Protein AF-A0ABD5BQZ0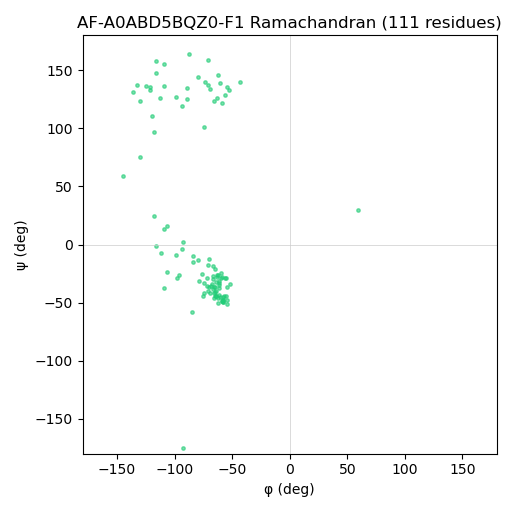-F1 (afdb_monomer)

Structure (mmCIF, N/CA/C/O backbone):
data_AF-A0ABD5BQZ0-F1
#
_entry.id   AF-A0ABD5BQZ0-F1
#
loop_
_atom_site.group_PDB
_atom_site.id
_atom_site.type_symbol
_atom_site.label_atom_id
_atom_site.label_alt_id
_atom_site.label_comp_id
_atom_site.label_asym_id
_atom_site.label_entity_id
_atom_site.label_seq_id
_atom_site.pdbx_PDB_ins_code
_atom_site.Cartn_x
_atom_site.Cartn_y
_atom_site.Cartn_z
_atom_site.occupancy
_atom_site.B_iso_or_equiv
_atom_site.auth_seq_id
_atom_site.auth_comp_id
_atom_site.auth_asym_id
_atom_site.auth_atom_id
_atom_site.pdbx_PDB_model_num
ATOM 1 N N . ALA A 1 1 ? 22.021 4.377 -10.518 1.00 76.50 1 ALA A N 1
ATOM 2 C CA . ALA A 1 1 ? 22.734 4.644 -9.251 1.00 76.50 1 ALA A CA 1
ATOM 3 C C . ALA A 1 1 ? 21.794 5.381 -8.301 1.00 76.50 1 ALA A C 1
ATOM 5 O O . ALA A 1 1 ? 20.960 6.138 -8.786 1.00 76.50 1 ALA A O 1
ATOM 6 N N . LEU A 1 2 ? 21.880 5.137 -6.990 1.00 89.69 2 LEU A N 1
ATOM 7 C CA . LEU A 1 2 ? 21.142 5.913 -5.983 1.00 89.69 2 LEU A CA 1
ATOM 8 C C . LEU A 1 2 ? 21.727 7.331 -5.912 1.00 89.69 2 LEU A C 1
ATOM 10 O O . LEU A 1 2 ? 22.947 7.480 -5.889 1.00 89.69 2 LEU A O 1
ATOM 14 N N . SER A 1 3 ? 20.875 8.358 -5.897 1.00 96.38 3 SER A N 1
ATOM 15 C CA . SER A 1 3 ? 21.326 9.733 -5.653 1.00 96.38 3 SER A CA 1
ATOM 16 C C . SER A 1 3 ? 21.746 9.912 -4.191 1.00 96.38 3 SER A C 1
ATOM 18 O O . SER A 1 3 ? 21.305 9.161 -3.317 1.00 96.38 3 SER A O 1
ATOM 20 N N . ALA A 1 4 ? 22.572 10.927 -3.921 1.00 96.75 4 ALA A N 1
ATOM 21 C CA . ALA A 1 4 ? 23.000 11.266 -2.564 1.00 96.75 4 ALA A CA 1
ATOM 22 C C . ALA A 1 4 ? 21.800 11.543 -1.641 1.00 96.75 4 ALA A C 1
ATOM 24 O O . ALA A 1 4 ? 21.728 10.979 -0.551 1.00 96.75 4 ALA A O 1
ATOM 25 N N . ASP A 1 5 ? 20.816 12.309 -2.118 1.00 97.00 5 ASP A N 1
ATOM 26 C CA . ASP A 1 5 ? 19.604 12.630 -1.354 1.00 97.00 5 ASP A CA 1
ATOM 27 C C . ASP A 1 5 ? 18.798 11.377 -1.006 1.00 97.00 5 ASP A C 1
ATOM 29 O O . ASP A 1 5 ? 18.368 11.192 0.134 1.00 97.00 5 ASP A O 1
ATOM 33 N N . ARG A 1 6 ? 18.639 10.460 -1.971 1.00 94.06 6 ARG A N 1
ATOM 34 C CA . ARG A 1 6 ? 17.916 9.206 -1.738 1.00 94.06 6 ARG A CA 1
ATOM 35 C C . ARG A 1 6 ? 18.663 8.307 -0.758 1.00 94.06 6 ARG A C 1
ATOM 37 O O . ARG A 1 6 ? 18.033 7.674 0.084 1.00 94.06 6 ARG A O 1
ATOM 44 N N . TRP A 1 7 ? 19.991 8.265 -0.837 1.00 95.19 7 TRP A N 1
ATOM 45 C CA . TRP A 1 7 ? 20.808 7.533 0.127 1.00 95.19 7 TRP A CA 1
ATOM 46 C C . TRP A 1 7 ? 20.688 8.109 1.540 1.00 95.19 7 TRP A C 1
ATOM 48 O O . TRP A 1 7 ? 20.495 7.353 2.493 1.00 95.19 7 TRP A O 1
ATOM 58 N N . HIS A 1 8 ? 20.739 9.435 1.675 1.00 96.75 8 HIS A N 1
ATOM 59 C CA . HIS A 1 8 ? 20.562 10.104 2.959 1.00 96.75 8 HIS A CA 1
ATOM 60 C C . HIS A 1 8 ? 19.186 9.798 3.563 1.00 96.75 8 HIS A C 1
ATOM 62 O O . HIS A 1 8 ? 19.092 9.449 4.738 1.00 96.75 8 HIS A O 1
ATOM 68 N N . PHE A 1 9 ? 18.124 9.870 2.757 1.00 95.12 9 PHE A N 1
ATOM 69 C CA . PHE A 1 9 ? 16.771 9.535 3.197 1.00 95.12 9 PHE A CA 1
ATOM 70 C C . PHE A 1 9 ? 16.672 8.097 3.725 1.00 95.12 9 PHE A C 1
ATOM 72 O O . PHE A 1 9 ? 16.173 7.891 4.830 1.00 95.12 9 PHE A O 1
ATOM 79 N N . ILE A 1 10 ? 17.189 7.114 2.977 1.00 93.56 10 ILE A N 1
ATOM 80 C CA . ILE A 1 10 ? 17.187 5.705 3.404 1.00 93.56 10 ILE A CA 1
ATOM 81 C C . ILE A 1 10 ? 17.918 5.565 4.741 1.00 93.56 10 ILE A C 1
ATOM 83 O O . ILE A 1 10 ? 17.378 5.001 5.686 1.00 93.56 10 ILE A O 1
ATOM 87 N N . ARG A 1 11 ? 19.124 6.131 4.852 1.00 95.12 11 ARG A N 1
ATOM 88 C CA . ARG A 1 11 ? 19.943 6.045 6.068 1.00 95.12 11 ARG A CA 1
ATOM 89 C C . ARG A 1 11 ? 19.280 6.669 7.292 1.00 95.12 11 ARG A C 1
ATOM 91 O O . ARG A 1 11 ? 19.442 6.128 8.380 1.00 95.12 11 ARG A O 1
ATOM 98 N N . ALA A 1 12 ? 18.560 7.773 7.118 1.00 95.50 12 ALA A N 1
ATOM 99 C CA . ALA A 1 12 ? 17.863 8.445 8.210 1.00 95.50 12 ALA A CA 1
ATOM 100 C C . ALA A 1 12 ? 16.627 7.671 8.703 1.00 95.50 12 ALA A C 1
ATOM 102 O O . ALA A 1 12 ? 16.283 7.780 9.874 1.00 95.50 12 ALA A O 1
ATOM 103 N N . ASN A 1 13 ? 15.979 6.884 7.835 1.00 93.12 13 ASN A N 1
ATOM 104 C CA . ASN A 1 13 ? 14.688 6.251 8.132 1.00 93.12 13 ASN A CA 1
ATOM 105 C C . ASN A 1 13 ? 14.747 4.723 8.273 1.00 93.12 13 ASN A C 1
ATOM 107 O O . ASN A 1 13 ? 13.759 4.1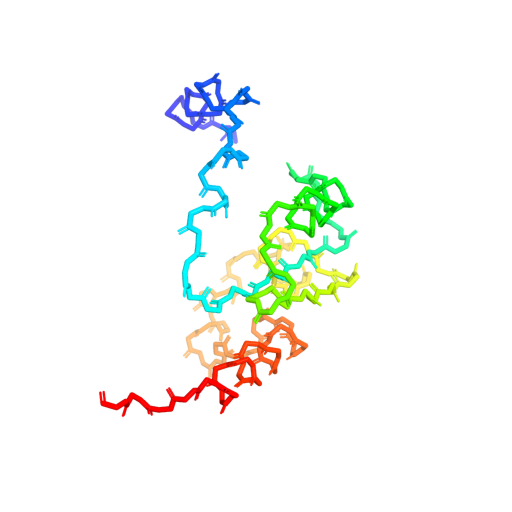24 8.674 1.00 93.12 13 ASN A O 1
ATOM 111 N N . MET A 1 14 ? 15.882 4.081 7.981 1.00 90.31 14 MET A N 1
ATOM 112 C CA . MET A 1 14 ? 16.007 2.613 7.977 1.00 90.31 14 MET A CA 1
ATOM 113 C C . MET A 1 14 ? 15.617 1.945 9.307 1.00 90.31 14 MET A C 1
ATOM 115 O O . MET A 1 14 ? 15.187 0.800 9.298 1.00 90.31 14 MET A O 1
ATOM 119 N N . ALA A 1 15 ? 15.780 2.642 10.435 1.00 90.50 15 ALA A N 1
ATOM 120 C CA . ALA A 1 15 ? 15.409 2.161 11.769 1.00 90.50 15 ALA A CA 1
ATOM 121 C C . ALA A 1 15 ? 14.190 2.897 12.358 1.00 90.50 15 ALA A C 1
ATOM 123 O O . ALA A 1 15 ? 13.954 2.832 13.562 1.00 90.50 15 ALA A O 1
ATOM 124 N N . SER A 1 16 ? 13.460 3.655 11.537 1.00 92.38 16 SER A N 1
ATOM 125 C CA . SER A 1 16 ? 12.232 4.317 11.969 1.00 92.38 16 SER A CA 1
ATOM 126 C C . SER A 1 16 ? 11.132 3.277 12.176 1.00 92.38 16 SER A C 1
ATOM 128 O O . SER A 1 16 ? 10.975 2.366 11.365 1.00 92.38 16 SER A O 1
ATOM 130 N N . ASP A 1 17 ? 10.375 3.431 13.257 1.00 93.12 17 ASP A N 1
ATOM 131 C CA . ASP A 1 17 ? 9.236 2.590 13.603 1.00 93.12 17 ASP A CA 1
ATOM 132 C C . ASP A 1 17 ? 8.048 3.502 13.925 1.00 93.12 17 ASP A C 1
ATOM 134 O O . ASP A 1 17 ? 8.157 4.383 14.776 1.00 93.12 17 ASP A O 1
ATOM 138 N N . ALA A 1 18 ? 6.939 3.298 13.213 1.00 91.44 18 ALA A N 1
ATOM 139 C CA . ALA A 1 18 ? 5.702 4.063 13.355 1.00 91.44 18 ALA A CA 1
ATOM 140 C C . ALA A 1 18 ? 4.584 3.261 14.055 1.00 91.44 18 ALA A C 1
ATOM 142 O O . ALA A 1 18 ? 3.400 3.595 13.956 1.00 91.44 18 ALA A O 1
ATOM 143 N N . THR A 1 19 ? 4.919 2.149 14.721 1.00 94.88 19 THR A N 1
ATOM 144 C CA . THR A 1 19 ? 3.934 1.252 15.347 1.00 94.88 19 THR A CA 1
ATOM 145 C C . THR A 1 19 ? 3.118 1.953 16.438 1.00 94.88 19 THR A C 1
ATOM 147 O O . THR A 1 19 ? 1.937 1.649 16.618 1.00 94.88 19 THR A O 1
ATOM 150 N N . ALA A 1 20 ? 3.698 2.906 17.175 1.00 94.81 20 ALA A N 1
ATOM 151 C CA . ALA A 1 20 ? 2.974 3.628 18.223 1.00 94.81 20 ALA A CA 1
ATOM 152 C C . ALA A 1 20 ? 1.832 4.481 17.636 1.00 94.81 20 ALA A C 1
ATOM 154 O O . ALA A 1 20 ? 0.740 4.569 18.201 1.00 94.81 20 ALA A O 1
ATOM 155 N N . GLU A 1 21 ? 2.067 5.052 16.464 1.00 94.00 21 GLU A N 1
ATOM 156 C CA . GLU A 1 21 ? 1.180 5.935 15.726 1.00 94.00 21 GLU A CA 1
ATOM 157 C C . GLU A 1 21 ? -0.000 5.162 15.132 1.00 94.00 21 GLU A C 1
ATOM 159 O O . GLU A 1 21 ? -1.124 5.662 15.176 1.00 94.00 21 GLU A O 1
ATOM 164 N N . LEU A 1 22 ? 0.203 3.911 14.691 1.00 95.50 22 LEU A N 1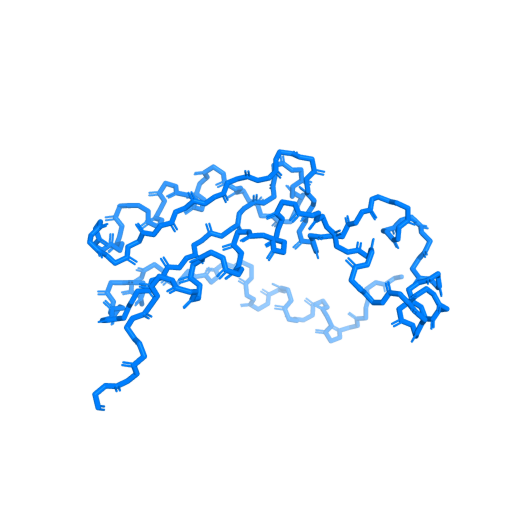
ATOM 165 C CA . LEU A 1 22 ? -0.867 3.061 14.140 1.00 95.50 22 LEU A CA 1
ATOM 166 C C . LEU A 1 22 ? -2.057 2.888 15.104 1.00 95.50 22 LEU A C 1
ATOM 168 O O . LEU A 1 22 ? -3.194 2.730 14.663 1.00 95.50 22 LEU A O 1
ATOM 172 N N . ARG A 1 23 ? -1.833 2.958 16.423 1.00 93.69 23 ARG A N 1
ATOM 173 C CA . ARG A 1 23 ? -2.900 2.842 17.440 1.00 93.69 23 ARG A CA 1
ATOM 174 C C . ARG A 1 23 ? -3.897 4.000 17.412 1.00 93.69 23 ARG A C 1
ATOM 176 O O . ARG A 1 23 ? -4.979 3.881 17.977 1.00 93.69 23 ARG A O 1
ATOM 183 N N . HIS A 1 24 ? -3.525 5.117 16.794 1.00 95.62 24 HIS A N 1
ATOM 184 C CA . HIS A 1 24 ? -4.300 6.353 16.812 1.00 95.62 24 HIS A CA 1
ATOM 185 C C . HIS A 1 24 ? -5.264 6.479 15.624 1.00 95.62 24 HIS A C 1
ATOM 187 O O . HIS A 1 24 ? -5.957 7.491 15.516 1.00 95.62 24 HIS A O 1
ATOM 193 N N . PHE A 1 25 ? -5.348 5.478 14.738 1.00 95.12 25 PHE A N 1
ATOM 194 C CA . PHE A 1 25 ? -6.353 5.479 13.675 1.00 95.12 25 PHE A CA 1
ATOM 195 C C . PHE A 1 25 ? -7.772 5.435 14.251 1.00 95.12 25 PHE A C 1
ATOM 197 O O . PHE A 1 25 ? -8.131 4.541 15.014 1.00 95.12 25 PHE A O 1
ATOM 204 N N . THR A 1 26 ? -8.595 6.395 13.832 1.00 95.12 26 THR A N 1
ATOM 205 C CA . THR A 1 26 ? -10.023 6.498 14.183 1.00 95.12 26 THR A CA 1
ATOM 206 C C . THR A 1 26 ? -10.945 6.357 12.972 1.00 95.12 26 THR A C 1
ATOM 208 O O . THR A 1 26 ? -12.165 6.371 13.116 1.00 95.12 26 THR A O 1
ATOM 211 N N . THR A 1 27 ? -10.374 6.196 11.778 1.00 94.44 27 THR A N 1
ATOM 212 C CA . THR A 1 27 ? -11.090 6.002 10.514 1.00 94.44 27 THR A CA 1
ATOM 213 C C . THR A 1 27 ? -10.774 4.630 9.923 1.00 94.44 27 THR A C 1
ATOM 215 O O . THR A 1 27 ? -9.724 4.070 10.242 1.00 94.44 27 THR A O 1
ATOM 218 N N . PRO A 1 28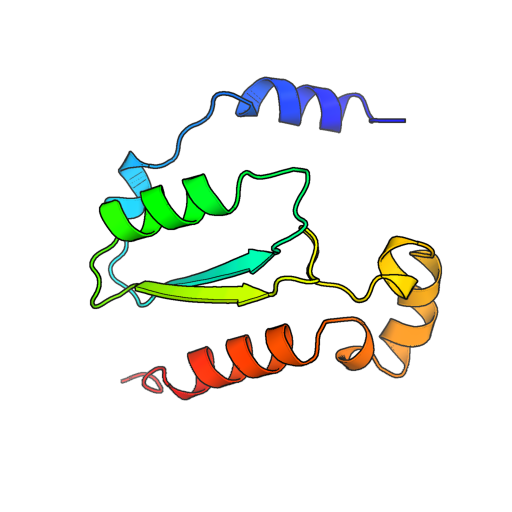 ? -11.635 4.087 9.046 1.00 96.81 28 PRO A N 1
ATOM 219 C CA . PRO A 1 28 ? -11.345 2.845 8.338 1.00 96.81 28 PRO A CA 1
ATOM 220 C C . PRO A 1 28 ? -10.012 2.906 7.578 1.00 96.81 28 PRO A C 1
ATOM 222 O O . PRO A 1 28 ? -9.708 3.893 6.907 1.00 96.81 28 PRO A O 1
ATOM 225 N N . VAL A 1 29 ? -9.230 1.836 7.692 1.00 96.94 29 VAL A N 1
ATOM 226 C CA . VAL A 1 29 ? -7.918 1.627 7.080 1.00 96.94 29 VAL A CA 1
ATOM 227 C C . VAL A 1 29 ? -7.983 0.381 6.205 1.00 96.94 29 VAL A C 1
ATOM 229 O O . VAL A 1 29 ? -8.460 -0.679 6.619 1.00 96.94 29 VAL A O 1
ATOM 232 N N . HIS A 1 30 ? -7.461 0.505 4.992 1.00 97.88 30 HIS A N 1
ATOM 233 C CA . HIS A 1 30 ? -7.325 -0.600 4.058 1.00 97.88 30 HIS A CA 1
ATOM 234 C C . HIS A 1 30 ? -5.855 -0.804 3.718 1.00 97.88 30 HIS A C 1
ATOM 236 O O . HIS A 1 30 ? -5.229 0.053 3.093 1.00 97.88 30 HIS A O 1
ATOM 242 N N . LEU A 1 31 ? -5.299 -1.918 4.186 1.00 97.75 31 LEU A N 1
ATOM 243 C CA . LEU A 1 31 ? -3.916 -2.300 3.950 1.00 97.75 31 LEU A CA 1
ATOM 244 C C . LEU A 1 31 ? -3.841 -3.213 2.724 1.00 97.75 31 LEU A C 1
ATOM 246 O O . LEU A 1 31 ? -4.403 -4.305 2.738 1.00 97.75 31 LEU A O 1
ATOM 250 N N . ILE A 1 32 ? -3.109 -2.791 1.694 1.00 97.75 32 ILE A N 1
ATOM 251 C CA . ILE A 1 32 ? -2.864 -3.596 0.492 1.00 97.75 32 ILE A CA 1
ATOM 252 C C . ILE A 1 32 ? -1.384 -3.968 0.444 1.00 97.75 32 ILE A C 1
ATOM 254 O O . ILE A 1 32 ? -0.526 -3.088 0.500 1.00 97.75 32 ILE A O 1
ATOM 258 N N . LEU A 1 33 ? -1.087 -5.261 0.328 1.00 97.62 33 LEU A N 1
ATOM 259 C CA . LEU A 1 33 ? 0.271 -5.805 0.381 1.00 97.62 33 LEU A CA 1
ATOM 260 C C . LEU A 1 33 ? 0.615 -6.560 -0.903 1.00 97.62 33 LEU A C 1
ATOM 262 O O . LEU A 1 33 ? -0.186 -7.351 -1.404 1.00 97.62 33 LEU A O 1
ATOM 266 N N . GLY A 1 34 ? 1.814 -6.319 -1.432 1.00 96.25 34 GLY A N 1
ATOM 267 C CA . GLY A 1 34 ? 2.347 -7.049 -2.579 1.00 96.25 34 GLY A CA 1
ATOM 268 C C . GLY A 1 34 ? 3.100 -8.287 -2.107 1.00 96.25 34 GLY A C 1
ATOM 269 O O . GLY A 1 34 ? 4.018 -8.175 -1.299 1.00 96.25 34 GLY A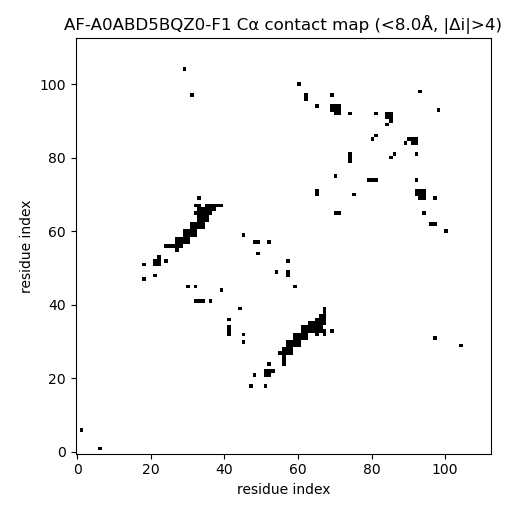 O 1
ATOM 270 N N . GLY A 1 35 ? 2.740 -9.470 -2.607 1.00 93.50 35 GLY A N 1
ATOM 271 C CA . GLY A 1 35 ? 3.383 -10.725 -2.196 1.00 93.50 35 GLY A CA 1
ATOM 272 C C . GLY A 1 35 ? 4.826 -10.889 -2.684 1.00 93.50 35 GLY A C 1
ATOM 273 O O . GLY A 1 35 ? 5.536 -11.773 -2.211 1.00 93.50 35 GLY A O 1
ATOM 274 N N . ARG A 1 36 ? 5.279 -10.045 -3.620 1.00 93.75 36 ARG A N 1
ATOM 275 C CA . ARG A 1 36 ? 6.651 -10.026 -4.158 1.00 93.75 36 ARG A CA 1
ATOM 276 C C . ARG A 1 36 ? 7.369 -8.712 -3.869 1.00 93.75 36 ARG A C 1
ATOM 278 O O . ARG A 1 36 ? 8.265 -8.318 -4.618 1.00 93.75 36 ARG A O 1
ATOM 285 N N . ASP A 1 37 ? 6.956 -8.005 -2.823 1.00 94.38 37 ASP A N 1
ATOM 286 C CA . ASP A 1 37 ? 7.660 -6.813 -2.372 1.00 94.38 37 ASP A CA 1
ATOM 287 C C . ASP A 1 37 ? 9.054 -7.187 -1.838 1.00 94.38 37 ASP A C 1
ATOM 289 O O . ASP A 1 37 ? 9.201 -8.035 -0.965 1.00 94.38 37 ASP A O 1
ATOM 293 N N . VAL A 1 38 ? 10.093 -6.574 -2.407 1.00 92.12 38 VAL A N 1
ATOM 294 C CA . VAL A 1 38 ? 11.495 -6.780 -2.001 1.00 92.12 38 VAL A CA 1
ATOM 295 C C . VAL A 1 38 ? 12.004 -5.683 -1.066 1.00 92.12 38 VAL A C 1
ATOM 297 O O . VAL A 1 38 ? 13.114 -5.784 -0.549 1.00 92.12 38 VAL A O 1
ATOM 300 N N . ASN A 1 39 ? 11.229 -4.612 -0.891 1.00 90.06 39 ASN A N 1
ATOM 301 C CA . ASN A 1 39 ? 11.585 -3.462 -0.065 1.00 90.06 39 ASN A CA 1
ATOM 302 C C . ASN A 1 39 ? 10.996 -3.570 1.344 1.00 90.06 39 ASN A C 1
ATOM 304 O O . ASN A 1 39 ? 11.539 -2.969 2.269 1.00 90.06 39 ASN A O 1
ATOM 308 N N . VAL A 1 40 ? 9.881 -4.290 1.493 1.00 90.38 40 VAL A N 1
ATOM 309 C CA . VAL A 1 40 ? 9.122 -4.404 2.741 1.00 90.38 40 VAL A CA 1
ATOM 310 C C . VAL A 1 40 ? 8.791 -5.867 3.013 1.00 90.38 40 VAL A C 1
ATOM 312 O O . VAL A 1 40 ? 8.364 -6.587 2.115 1.00 90.38 40 VAL A O 1
ATOM 315 N N . ASP A 1 41 ? 8.944 -6.292 4.267 1.00 94.25 41 ASP A N 1
ATOM 316 C CA . ASP A 1 41 ? 8.419 -7.574 4.729 1.00 94.25 41 ASP A CA 1
ATOM 317 C C . ASP A 1 41 ? 6.894 -7.468 4.884 1.00 94.25 41 ASP A C 1
ATOM 319 O O . ASP A 1 41 ? 6.369 -6.875 5.836 1.00 94.25 41 ASP A O 1
ATOM 323 N N . ALA A 1 42 ? 6.178 -7.993 3.892 1.00 95.69 42 ALA A N 1
ATOM 324 C CA . ALA A 1 42 ? 4.724 -7.946 3.843 1.00 95.69 42 ALA A CA 1
ATOM 325 C C . ALA A 1 42 ? 4.066 -8.784 4.952 1.00 95.69 42 ALA A C 1
ATOM 327 O O . ALA A 1 42 ? 2.968 -8.444 5.395 1.00 95.69 42 ALA A O 1
ATOM 328 N N . ASP A 1 43 ? 4.701 -9.863 5.409 1.00 96.38 43 ASP A N 1
ATOM 329 C CA . ASP A 1 43 ? 4.145 -10.733 6.451 1.00 96.38 43 ASP A CA 1
ATOM 330 C C . ASP A 1 43 ? 4.256 -10.059 7.816 1.00 96.38 43 ASP A C 1
ATOM 332 O O . ASP A 1 43 ? 3.281 -9.996 8.572 1.00 96.38 43 ASP A O 1
ATOM 336 N N . GLU A 1 44 ? 5.415 -9.465 8.097 1.00 96.25 44 GLU A N 1
ATOM 337 C CA . GLU A 1 44 ? 5.622 -8.678 9.307 1.00 96.25 44 GLU A CA 1
ATOM 338 C C . GLU A 1 44 ? 4.718 -7.440 9.336 1.00 96.25 44 GLU A C 1
ATOM 340 O O . GLU A 1 44 ? 4.065 -7.169 10.347 1.00 96.25 44 GLU A O 1
ATOM 345 N N . THR A 1 45 ? 4.604 -6.726 8.212 1.00 96.25 45 THR A N 1
ATOM 346 C CA . THR A 1 45 ? 3.720 -5.555 8.096 1.00 96.25 45 THR A CA 1
ATOM 347 C C . THR A 1 45 ? 2.271 -5.930 8.392 1.00 96.25 45 THR A C 1
ATOM 349 O O . THR A 1 45 ? 1.619 -5.282 9.213 1.00 96.25 45 THR A O 1
ATOM 352 N N . GLU A 1 46 ? 1.762 -7.000 7.775 1.00 97.56 46 GLU A N 1
ATOM 353 C CA . GLU A 1 46 ? 0.407 -7.481 8.041 1.00 97.56 46 GLU A CA 1
ATOM 354 C C . GLU A 1 46 ? 0.205 -7.808 9.521 1.00 97.56 46 GLU A C 1
ATOM 356 O O . GLU A 1 46 ? -0.779 -7.377 10.133 1.00 97.56 46 GLU A O 1
ATOM 361 N N . ARG A 1 47 ? 1.151 -8.549 10.107 1.00 98.00 47 ARG A N 1
ATOM 362 C CA . ARG A 1 47 ? 1.104 -8.965 11.507 1.00 98.00 47 ARG A CA 1
ATOM 363 C C . ARG A 1 47 ? 1.042 -7.758 12.441 1.00 98.00 47 ARG A C 1
ATOM 365 O O . ARG A 1 47 ? 0.180 -7.725 13.321 1.00 98.00 47 ARG A O 1
ATOM 372 N N . VAL A 1 48 ? 1.912 -6.767 12.249 1.00 97.69 48 VAL A N 1
ATOM 373 C CA . VAL A 1 48 ? 1.966 -5.556 13.084 1.00 97.69 48 VAL A CA 1
ATOM 374 C C . VAL A 1 48 ? 0.689 -4.730 12.940 1.00 97.69 48 VAL A C 1
ATOM 376 O O . VAL A 1 48 ? 0.110 -4.327 13.952 1.00 97.69 48 VAL A O 1
ATOM 379 N N . TYR A 1 49 ? 0.186 -4.535 11.717 1.00 97.88 49 TYR A N 1
ATOM 380 C CA . TYR A 1 49 ? -1.047 -3.775 11.487 1.00 97.88 49 TYR A CA 1
ATOM 381 C C . TYR A 1 49 ? -2.251 -4.447 12.151 1.00 97.88 49 TYR A C 1
ATOM 383 O O . TYR A 1 49 ? -2.999 -3.782 12.867 1.00 97.88 49 TYR A O 1
ATOM 391 N N . ARG A 1 50 ? -2.405 -5.769 11.997 1.00 97.81 50 ARG A N 1
ATOM 392 C CA . ARG A 1 50 ? -3.492 -6.534 12.632 1.00 97.81 50 ARG A CA 1
ATOM 393 C C . ARG A 1 50 ? -3.423 -6.536 14.157 1.00 97.81 50 ARG A C 1
ATOM 395 O O . ARG A 1 50 ? -4.462 -6.594 14.804 1.00 97.81 50 ARG A O 1
ATOM 402 N N . GLN A 1 51 ? -2.223 -6.495 14.735 1.00 97.38 51 GLN A N 1
ATOM 403 C CA . GLN A 1 51 ? -2.041 -6.435 16.189 1.00 97.38 51 GLN A CA 1
ATOM 404 C C . GLN A 1 51 ? -2.314 -5.046 16.772 1.00 97.38 51 GLN A C 1
ATOM 406 O O . GLN A 1 51 ? -2.620 -4.931 17.960 1.00 97.38 51 GLN A O 1
ATOM 411 N N . THR A 1 52 ? -2.169 -3.997 15.962 1.00 97.44 52 THR A N 1
ATOM 412 C CA . THR A 1 52 ? -2.098 -2.621 16.463 1.00 97.44 52 THR A CA 1
ATOM 413 C C . THR A 1 52 ? -3.341 -1.800 16.136 1.00 97.44 52 THR A C 1
ATOM 415 O O . THR A 1 52 ? -3.783 -1.015 16.974 1.00 97.44 52 THR A O 1
ATOM 418 N N . ILE A 1 53 ? -3.925 -1.991 14.951 1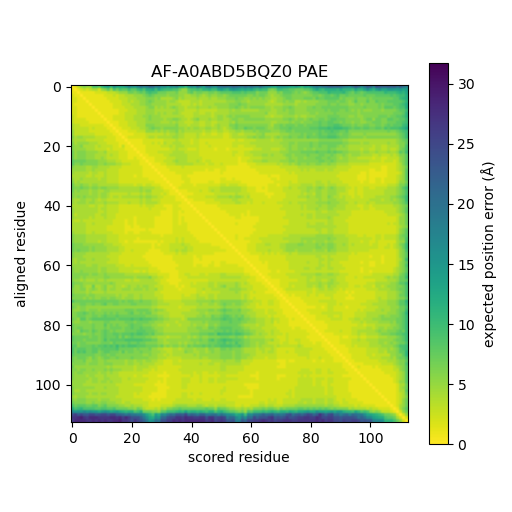.00 97.56 53 ILE A N 1
ATOM 419 C CA . ILE A 1 53 ? -5.139 -1.293 14.515 1.00 97.56 53 ILE A CA 1
ATOM 420 C C . ILE A 1 53 ? -6.369 -2.109 14.945 1.00 97.56 53 ILE A C 1
ATOM 422 O O . ILE A 1 53 ? -6.392 -3.324 14.729 1.00 97.56 53 ILE A O 1
ATOM 426 N N . PRO A 1 54 ? -7.419 -1.483 15.514 1.00 95.75 54 PRO A N 1
ATOM 427 C CA . PRO A 1 54 ? -8.661 -2.181 15.834 1.00 95.75 54 PRO A CA 1
ATOM 428 C C . PRO A 1 54 ? -9.236 -2.930 14.625 1.00 95.75 54 PRO A C 1
ATOM 430 O O . PRO A 1 54 ? -9.381 -2.362 13.543 1.00 95.75 54 PRO A O 1
ATOM 433 N N . ALA A 1 55 ? -9.639 -4.189 14.816 1.00 95.88 55 ALA A N 1
ATOM 434 C CA . ALA A 1 55 ? -10.166 -5.032 13.737 1.00 95.88 55 ALA A CA 1
ATOM 435 C C . ALA A 1 55 ? -11.430 -4.459 13.064 1.00 95.88 55 ALA A C 1
ATOM 437 O O . ALA A 1 55 ? -11.697 -4.756 11.907 1.00 95.88 55 ALA A O 1
ATOM 438 N N . SER A 1 56 ? -12.190 -3.610 13.762 1.00 95.31 56 SER A N 1
ATOM 439 C CA . SER A 1 56 ? -13.343 -2.896 13.197 1.00 95.31 56 SER A CA 1
ATOM 440 C C . SER A 1 56 ? -12.962 -1.799 12.200 1.00 95.31 56 SER A C 1
ATOM 442 O O . SER A 1 56 ? -13.824 -1.319 11.471 1.00 95.31 56 SER A O 1
ATOM 444 N N . LEU A 1 57 ? -11.701 -1.362 12.205 1.00 96.44 57 LEU A N 1
ATOM 445 C CA . LEU A 1 57 ? -11.177 -0.329 11.317 1.00 96.44 57 LEU A CA 1
ATOM 446 C C . LEU A 1 57 ? -10.281 -0.911 10.227 1.00 96.44 57 LEU A C 1
ATOM 448 O O . LEU A 1 57 ? -10.137 -0.273 9.195 1.00 96.44 57 LEU A O 1
ATOM 452 N N . LEU A 1 58 ? -9.685 -2.090 10.424 1.00 97.88 58 LEU A N 1
ATOM 453 C CA . LEU A 1 58 ? -8.708 -2.643 9.492 1.00 97.88 58 LEU A CA 1
ATOM 454 C C . LEU A 1 58 ? -9.316 -3.672 8.535 1.00 97.88 58 LEU A C 1
ATOM 456 O O . LEU A 1 58 ? -9.847 -4.702 8.945 1.00 97.88 58 LEU A O 1
ATOM 460 N N . THR A 1 59 ? -9.100 -3.449 7.245 1.00 97.94 59 THR A N 1
ATOM 461 C CA . THR A 1 59 ? -9.231 -4.465 6.194 1.00 97.94 59 THR A CA 1
ATOM 462 C C . THR A 1 59 ? -7.872 -4.694 5.542 1.00 97.94 59 THR A C 1
ATOM 464 O O . THR A 1 59 ? -7.052 -3.777 5.487 1.00 97.94 59 THR A O 1
ATOM 467 N N . VAL A 1 60 ? -7.608 -5.919 5.087 1.00 97.94 60 VAL A N 1
ATOM 468 C CA . VAL A 1 60 ? -6.310 -6.294 4.512 1.00 97.94 60 VAL A CA 1
ATOM 469 C C . VAL A 1 60 ? -6.523 -7.112 3.248 1.00 97.94 60 VAL A C 1
ATOM 471 O O . VAL A 1 60 ? -7.254 -8.103 3.292 1.00 97.94 60 VAL A O 1
ATOM 474 N N . THR A 1 61 ? -5.827 -6.738 2.179 1.00 97.81 61 THR A N 1
ATOM 475 C CA . THR A 1 61 ? -5.769 -7.480 0.919 1.00 97.81 61 THR A CA 1
ATOM 476 C C . THR A 1 61 ? -4.317 -7.767 0.558 1.00 97.81 61 THR A C 1
ATOM 478 O O . THR A 1 61 ? -3.453 -6.893 0.640 1.00 97.81 61 THR A O 1
ATOM 481 N N . ARG A 1 62 ? -4.045 -8.999 0.122 1.00 96.75 62 ARG A N 1
ATOM 482 C CA . ARG A 1 62 ? -2.760 -9.383 -0.466 1.00 96.75 62 ARG A CA 1
ATOM 483 C C . ARG A 1 62 ? -2.927 -9.637 -1.955 1.00 96.75 62 ARG A C 1
ATOM 485 O O . ARG A 1 62 ? -3.886 -10.281 -2.372 1.00 96.75 62 ARG A O 1
ATOM 492 N N . ILE A 1 63 ? -1.985 -9.134 -2.743 1.00 96.06 63 ILE A N 1
ATOM 493 C CA . ILE A 1 63 ? -1.895 -9.385 -4.180 1.00 96.06 63 ILE A CA 1
ATOM 494 C C . ILE A 1 63 ? -0.572 -10.105 -4.417 1.00 96.06 63 ILE A C 1
ATOM 496 O O . ILE A 1 63 ? 0.486 -9.476 -4.488 1.00 96.06 63 ILE A O 1
ATOM 500 N N . ASP A 1 64 ? -0.629 -11.431 -4.497 1.00 94.12 64 ASP A N 1
ATOM 501 C CA . ASP A 1 64 ? 0.552 -12.299 -4.435 1.00 94.12 64 ASP A CA 1
ATOM 502 C C . ASP A 1 64 ? 1.556 -12.044 -5.566 1.00 94.12 64 ASP A C 1
ATOM 504 O O . ASP A 1 64 ? 2.763 -12.198 -5.388 1.00 94.12 64 ASP A O 1
ATOM 508 N N . GLU A 1 65 ? 1.089 -11.630 -6.743 1.00 92.88 65 GLU A N 1
ATOM 509 C CA . GLU A 1 65 ? 1.955 -11.329 -7.882 1.00 92.88 65 GLU A CA 1
ATOM 510 C C . GLU A 1 65 ? 2.532 -9.909 -7.863 1.00 92.88 65 GLU A C 1
ATOM 512 O O . GLU A 1 65 ? 3.462 -9.626 -8.628 1.00 92.88 65 GLU A O 1
ATOM 517 N N . ALA A 1 66 ? 1.988 -9.014 -7.036 1.00 93.75 66 ALA A N 1
ATOM 518 C CA . ALA A 1 66 ? 2.367 -7.610 -7.028 1.00 93.75 66 ALA A CA 1
ATOM 519 C C . ALA A 1 66 ? 3.674 -7.355 -6.271 1.00 93.75 66 ALA A C 1
ATOM 521 O O . ALA A 1 66 ? 3.973 -7.983 -5.254 1.00 93.75 66 ALA A O 1
ATOM 522 N N . ASP A 1 67 ? 4.441 -6.400 -6.789 1.00 92.62 67 ASP A N 1
ATOM 523 C CA . ASP A 1 67 ? 5.589 -5.804 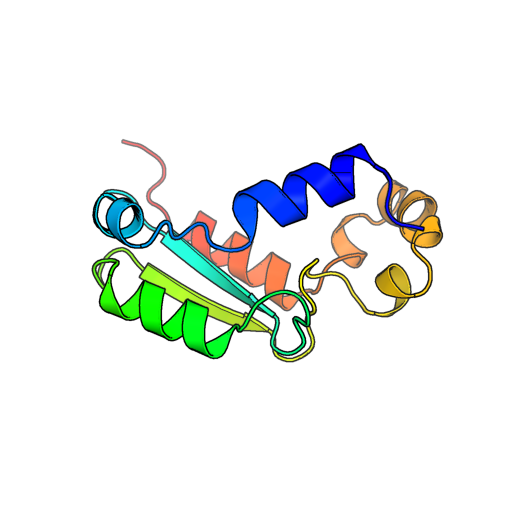-6.117 1.00 92.62 67 ASP A CA 1
ATOM 524 C C . ASP A 1 67 ? 5.165 -4.544 -5.340 1.00 92.62 67 ASP A C 1
ATOM 526 O O . ASP A 1 67 ? 3.986 -4.182 -5.298 1.00 92.62 67 ASP A O 1
ATOM 530 N N . HIS A 1 68 ? 6.144 -3.843 -4.763 1.00 92.38 68 HIS A N 1
ATOM 531 C CA . HIS A 1 68 ? 5.929 -2.628 -3.971 1.00 92.38 68 HIS A CA 1
ATOM 532 C C . HIS A 1 68 ? 5.093 -1.548 -4.677 1.00 92.38 68 HIS A C 1
ATOM 534 O O . HIS A 1 68 ? 4.362 -0.797 -4.039 1.00 92.38 68 HIS A O 1
ATOM 540 N N . VAL A 1 69 ? 5.220 -1.426 -6.002 1.00 91.38 69 VAL A N 1
ATOM 541 C CA . VAL A 1 69 ? 4.596 -0.339 -6.771 1.00 91.38 69 VAL A CA 1
ATOM 542 C C . VAL A 1 69 ? 3.230 -0.723 -7.345 1.00 91.38 69 VAL A C 1
ATOM 544 O O . VAL A 1 69 ? 2.554 0.134 -7.915 1.00 91.38 69 VAL A O 1
ATOM 547 N N . MET A 1 70 ? 2.793 -1.978 -7.175 1.00 94.50 70 MET A N 1
ATOM 548 C CA . MET A 1 70 ? 1.460 -2.467 -7.559 1.00 94.50 70 MET A CA 1
ATOM 549 C C . MET A 1 70 ? 1.144 -2.320 -9.062 1.00 94.50 70 MET A C 1
ATOM 551 O O . MET A 1 70 ? -0.018 -2.178 -9.465 1.00 94.50 70 MET A O 1
ATOM 555 N N . ILE A 1 71 ? 2.170 -2.376 -9.921 1.00 94.50 71 ILE A N 1
ATOM 556 C CA . ILE A 1 71 ? 2.024 -2.314 -11.387 1.00 94.50 71 ILE A CA 1
ATOM 557 C C . ILE A 1 71 ? 2.315 -3.662 -12.042 1.00 94.50 71 ILE A C 1
ATOM 559 O O . ILE A 1 71 ? 3.067 -4.483 -11.522 1.00 94.50 71 ILE A O 1
ATOM 563 N N . LYS A 1 72 ? 1.747 -3.890 -13.232 1.00 93.75 72 LYS A N 1
ATOM 564 C CA . LYS A 1 72 ? 1.995 -5.132 -13.975 1.00 93.75 72 LYS A CA 1
ATOM 565 C C . LYS A 1 72 ? 3.489 -5.250 -14.343 1.00 93.75 72 LYS A C 1
ATOM 567 O O . LYS A 1 72 ? 4.102 -4.241 -14.710 1.00 93.75 72 LYS A O 1
ATOM 572 N N . PRO A 1 73 ? 4.075 -6.465 -14.371 1.00 90.62 73 PRO A N 1
ATOM 573 C CA . PRO A 1 73 ? 5.525 -6.657 -14.519 1.00 90.62 73 PRO A CA 1
ATOM 574 C C . PRO A 1 73 ? 6.129 -6.056 -15.794 1.00 90.62 73 PRO A C 1
ATOM 576 O O . PRO A 1 73 ? 7.301 -5.683 -15.812 1.00 90.62 73 PRO A O 1
ATOM 579 N N . LEU A 1 74 ? 5.334 -5.943 -16.864 1.00 92.88 74 LEU A N 1
ATOM 580 C CA . LEU A 1 74 ? 5.734 -5.281 -18.108 1.00 92.88 74 LEU A CA 1
ATOM 581 C C . LEU A 1 74 ? 6.212 -3.842 -17.856 1.00 92.88 74 LEU A C 1
ATOM 583 O O . LEU A 1 74 ? 7.243 -3.434 -18.386 1.00 92.88 74 LEU A O 1
ATOM 587 N N . PHE A 1 75 ? 5.481 -3.096 -17.026 1.00 93.44 75 PHE A N 1
ATOM 588 C CA . PHE A 1 75 ? 5.758 -1.692 -16.734 1.00 93.44 75 PHE A CA 1
ATOM 589 C C . PHE A 1 75 ? 6.900 -1.524 -15.734 1.00 93.44 75 PHE A C 1
ATOM 591 O O . PHE A 1 75 ? 7.673 -0.580 -15.859 1.00 93.44 75 PHE A O 1
ATOM 598 N N . ALA A 1 76 ? 7.071 -2.469 -14.806 1.00 88.56 76 ALA A N 1
ATOM 599 C CA . ALA A 1 76 ? 8.236 -2.500 -13.925 1.00 88.56 76 ALA A CA 1
ATOM 600 C C . ALA A 1 76 ? 9.539 -2.749 -14.711 1.00 88.56 76 ALA A C 1
ATOM 602 O O . ALA A 1 76 ? 10.552 -2.095 -14.472 1.00 88.56 76 ALA A O 1
ATOM 603 N N . ARG A 1 77 ? 9.510 -3.655 -15.701 1.00 90.81 77 ARG A N 1
ATOM 604 C CA . ARG A 1 77 ? 10.665 -3.957 -16.570 1.00 90.81 77 ARG A CA 1
ATOM 605 C C . ARG A 1 77 ? 10.945 -2.863 -17.598 1.00 90.81 77 ARG A C 1
ATOM 607 O O . ARG A 1 77 ? 12.101 -2.634 -17.948 1.00 90.81 77 ARG A O 1
ATOM 614 N N . HIS A 1 78 ? 9.903 -2.186 -18.078 1.00 93.88 78 HIS A N 1
ATOM 615 C CA . HIS A 1 78 ? 10.009 -1.131 -19.084 1.00 93.88 78 HIS A CA 1
ATOM 616 C C . HIS A 1 78 ? 9.244 0.133 -18.652 1.00 93.88 78 HIS A C 1
ATOM 618 O O . HIS A 1 78 ? 8.183 0.431 -19.206 1.00 93.88 78 HIS A O 1
ATOM 624 N N . PRO A 1 79 ? 9.788 0.926 -17.708 1.00 91.81 79 PRO A N 1
ATOM 625 C CA . PRO A 1 79 ? 9.077 2.068 -17.123 1.00 91.81 79 PRO A CA 1
ATOM 626 C C . PRO A 1 79 ? 8.655 3.135 -18.135 1.00 91.81 79 PRO A C 1
ATOM 628 O O . PRO A 1 79 ? 7.632 3.788 -17.962 1.00 91.81 79 PRO A O 1
ATOM 631 N N . TRP A 1 80 ? 9.400 3.293 -19.232 1.00 94.06 80 TRP A N 1
ATOM 632 C CA . TRP A 1 80 ? 9.059 4.255 -20.280 1.00 94.06 80 TRP A CA 1
ATOM 633 C C . TRP A 1 80 ? 7.706 3.958 -20.950 1.00 94.06 80 TRP A C 1
ATOM 635 O O . TRP A 1 80 ? 7.047 4.895 -21.403 1.00 94.06 80 TRP A O 1
ATOM 645 N N . LEU A 1 81 ? 7.256 2.691 -20.961 1.00 95.12 81 LEU A N 1
ATOM 646 C CA . LEU A 1 81 ? 5.939 2.307 -21.482 1.00 95.12 81 LEU A CA 1
ATOM 647 C C . LEU A 1 81 ? 4.800 2.937 -20.680 1.00 95.12 81 LEU A C 1
ATOM 649 O O . LEU A 1 81 ? 3.730 3.154 -21.241 1.00 95.12 81 LEU A O 1
ATOM 653 N N . ILE A 1 82 ? 5.021 3.270 -19.404 1.00 94.81 82 ILE A N 1
ATOM 654 C CA . ILE A 1 82 ? 4.027 3.966 -18.578 1.00 94.81 82 ILE A CA 1
ATOM 655 C C . ILE A 1 82 ? 3.703 5.336 -19.178 1.00 94.81 82 ILE A C 1
ATOM 657 O O . ILE A 1 82 ? 2.549 5.736 -19.156 1.00 94.81 82 ILE A O 1
ATOM 661 N N . ASN A 1 83 ? 4.665 6.035 -19.787 1.00 93.69 83 ASN A N 1
ATOM 662 C CA . ASN A 1 83 ? 4.400 7.348 -20.386 1.00 93.69 83 ASN A CA 1
ATOM 663 C C . ASN A 1 83 ? 3.481 7.254 -21.612 1.00 93.69 83 ASN A C 1
ATOM 665 O O . ASN A 1 83 ? 2.671 8.143 -21.852 1.00 93.69 83 ASN A O 1
ATOM 669 N N . VAL A 1 84 ? 3.594 6.168 -22.382 1.00 94.25 84 VAL A N 1
ATOM 670 C CA . VAL A 1 84 ? 2.781 5.951 -23.585 1.00 94.25 84 VAL A CA 1
ATOM 671 C C . VAL A 1 84 ? 1.437 5.332 -23.210 1.00 94.25 84 VAL A C 1
ATOM 673 O O . VAL A 1 84 ? 0.384 5.907 -23.467 1.00 94.25 84 VAL A O 1
ATOM 676 N N . VAL A 1 85 ? 1.459 4.168 -22.558 1.00 94.88 85 VAL A N 1
ATOM 677 C CA . VAL A 1 85 ? 0.247 3.427 -22.179 1.00 94.88 85 VAL A CA 1
ATOM 678 C C . VAL A 1 85 ? -0.535 4.177 -21.109 1.00 94.88 85 VAL A C 1
ATOM 680 O O . VAL A 1 85 ? -1.757 4.184 -21.151 1.00 94.88 85 VAL A O 1
ATOM 683 N N . GLY A 1 86 ? 0.138 4.862 -20.187 1.00 93.06 86 GLY A N 1
ATOM 684 C CA . GLY A 1 86 ? -0.510 5.669 -19.158 1.00 93.06 86 GLY A CA 1
ATOM 685 C C . GLY A 1 86 ? -1.314 6.843 -19.716 1.00 93.06 86 GLY A C 1
ATOM 686 O O . GLY A 1 86 ? -2.307 7.224 -19.106 1.00 93.06 86 GLY A O 1
ATOM 687 N N . LEU A 1 87 ? -0.945 7.376 -20.887 1.00 94.06 87 LEU A N 1
ATOM 688 C CA . LEU A 1 87 ? -1.689 8.460 -21.530 1.00 94.06 87 LEU A CA 1
ATOM 689 C C . LEU A 1 87 ? -3.004 7.967 -22.152 1.00 94.06 87 LEU A C 1
ATOM 691 O O . LEU A 1 87 ? -4.030 8.629 -22.026 1.00 94.06 87 LEU A O 1
ATOM 695 N N . PHE A 1 88 ? -2.983 6.802 -22.807 1.00 96.25 88 PHE A N 1
ATOM 696 C CA . PHE A 1 88 ? -4.138 6.289 -23.560 1.00 96.25 88 PHE A CA 1
ATOM 697 C C . PHE A 1 88 ? -4.983 5.264 -22.788 1.00 96.25 88 PHE A C 1
ATOM 699 O O . PHE A 1 88 ? -6.182 5.143 -23.021 1.00 96.25 88 PHE A O 1
ATOM 706 N N . ALA A 1 89 ? -4.371 4.521 -21.870 1.00 94.69 89 ALA A N 1
ATOM 707 C CA . ALA A 1 89 ? -4.983 3.447 -21.095 1.00 94.69 89 ALA A CA 1
ATOM 708 C C . ALA A 1 89 ? -4.411 3.394 -19.658 1.00 94.69 89 ALA A C 1
ATOM 710 O O . ALA A 1 89 ? -3.897 2.362 -19.224 1.00 94.69 89 ALA A O 1
ATOM 711 N N . PRO A 1 90 ? -4.526 4.470 -18.855 1.00 92.00 90 PRO A N 1
ATOM 712 C CA . PRO A 1 90 ? -3.915 4.552 -17.516 1.00 92.00 90 PRO A CA 1
ATOM 713 C C . PRO A 1 90 ? -4.302 3.387 -16.601 1.00 92.00 90 PRO A C 1
ATOM 715 O O . PRO A 1 90 ? -3.497 2.842 -15.848 1.00 92.00 90 PRO A O 1
ATOM 718 N N . ARG A 1 91 ? -5.554 2.951 -16.726 1.00 92.69 91 ARG A N 1
ATOM 719 C CA . ARG A 1 91 ? -6.156 1.869 -15.953 1.00 92.69 91 ARG A CA 1
ATOM 720 C C . ARG A 1 91 ? -5.514 0.498 -16.201 1.00 92.69 91 ARG A C 1
ATOM 722 O O . ARG A 1 91 ? -5.653 -0.364 -15.336 1.00 92.69 91 ARG A O 1
ATOM 729 N N . SER A 1 92 ? -4.822 0.280 -17.322 1.00 93.12 92 SER A N 1
ATOM 730 C CA . SER A 1 92 ? -4.185 -1.008 -17.622 1.00 93.12 92 SER A CA 1
ATOM 731 C C . SER A 1 92 ? -2.806 -1.180 -16.985 1.00 93.12 92 SER A C 1
ATOM 733 O O . SER A 1 92 ? -2.268 -2.283 -17.045 1.00 93.12 92 SER A O 1
ATOM 735 N N . VAL A 1 93 ? -2.224 -0.118 -16.412 1.00 95.31 93 VAL A N 1
ATOM 736 C CA . VAL A 1 93 ? -0.868 -0.146 -15.835 1.00 95.31 93 VAL A CA 1
ATOM 737 C C . VAL A 1 93 ? -0.813 -0.969 -14.544 1.00 95.31 93 VAL A C 1
ATOM 739 O O . VAL A 1 93 ? 0.128 -1.729 -14.320 1.00 95.31 93 VAL A O 1
ATOM 742 N N . GLN A 1 94 ? -1.845 -0.843 -13.714 1.00 94.69 94 GLN A N 1
ATOM 743 C CA . GLN A 1 94 ? -1.962 -1.516 -12.421 1.00 94.69 94 GLN A CA 1
ATOM 744 C C . GLN A 1 94 ? -2.601 -2.901 -12.549 1.00 94.69 94 GLN A C 1
ATOM 746 O O . GLN A 1 94 ? -3.248 -3.212 -13.553 1.00 94.69 94 GLN A O 1
ATOM 751 N N . TYR A 1 95 ? -2.451 -3.725 -11.512 1.00 94.75 95 TYR A N 1
ATOM 752 C CA . TYR A 1 95 ? -3.228 -4.956 -11.379 1.00 94.75 95 TYR A CA 1
ATOM 753 C C . TYR A 1 95 ? -4.727 -4.648 -11.304 1.00 94.75 95 TYR A C 1
ATOM 755 O O . TYR A 1 95 ? -5.156 -3.706 -10.634 1.00 94.75 95 TYR A O 1
ATOM 763 N N . ASP A 1 96 ? -5.536 -5.464 -11.978 1.00 94.25 96 ASP A N 1
ATOM 764 C CA . ASP A 1 96 ? -6.990 -5.304 -11.934 1.00 94.25 96 ASP A CA 1
ATOM 765 C C . ASP A 1 96 ? -7.526 -5.585 -10.523 1.00 94.25 96 ASP A C 1
ATOM 767 O O . ASP A 1 96 ? -8.374 -4.830 -10.051 1.00 94.25 96 ASP A O 1
ATOM 771 N N . ALA A 1 97 ? -6.935 -6.562 -9.817 1.00 94.31 97 ALA A N 1
ATOM 772 C CA . ALA A 1 97 ? -7.201 -6.841 -8.406 1.00 94.31 97 ALA A CA 1
ATOM 773 C C . ALA A 1 97 ? -7.003 -5.594 -7.530 1.00 94.31 97 ALA A C 1
ATOM 775 O O . ALA A 1 97 ? -7.933 -5.188 -6.848 1.00 94.31 97 ALA A O 1
ATOM 776 N N . TYR A 1 98 ? -5.855 -4.913 -7.644 1.00 95.69 98 TYR A N 1
ATOM 777 C CA . TYR A 1 98 ? -5.573 -3.673 -6.906 1.00 95.69 98 TYR A CA 1
ATOM 778 C C . TYR A 1 98 ? -6.656 -2.612 -7.127 1.00 95.69 98 TYR A C 1
ATOM 780 O O . TYR A 1 98 ? -7.181 -2.014 -6.191 1.00 95.69 98 TYR A O 1
ATOM 788 N N . ARG A 1 99 ? -7.031 -2.377 -8.387 1.00 95.25 99 ARG A N 1
ATOM 789 C CA . ARG A 1 99 ? -8.019 -1.345 -8.716 1.00 95.25 99 ARG A CA 1
ATOM 790 C C . ARG A 1 99 ? -9.431 -1.698 -8.257 1.00 95.2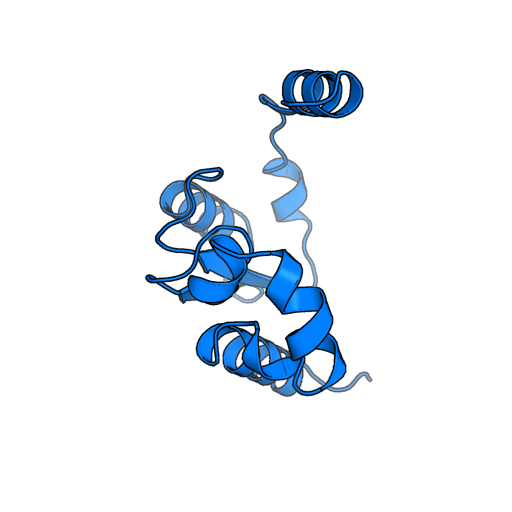5 99 ARG A C 1
ATOM 792 O O . ARG A 1 99 ? -10.186 -0.792 -7.909 1.00 95.25 99 ARG A O 1
ATOM 799 N N . GLN A 1 100 ? -9.810 -2.969 -8.341 1.00 96.38 100 GLN A N 1
ATOM 800 C CA . GLN A 1 100 ? -11.114 -3.450 -7.886 1.00 96.38 100 GLN A CA 1
ATOM 801 C C . GLN A 1 100 ? -11.215 -3.387 -6.363 1.00 96.38 100 GLN A C 1
ATOM 803 O O . GLN A 1 100 ? -12.231 -2.931 -5.855 1.00 96.38 100 GLN A O 1
ATOM 808 N N . ASP A 1 101 ? -10.148 -3.763 -5.668 1.00 96.56 101 ASP A N 1
ATOM 809 C CA . ASP A 1 101 ? -10.027 -3.745 -4.212 1.00 96.56 101 ASP A CA 1
ATOM 810 C C . ASP A 1 101 ? -10.151 -2.320 -3.651 1.00 96.56 101 ASP A C 1
ATOM 812 O O . ASP A 1 101 ? -11.047 -2.041 -2.855 1.00 96.56 101 ASP A O 1
ATOM 816 N N . VAL A 1 102 ? -9.391 -1.360 -4.200 1.00 95.81 102 VAL A N 1
ATOM 817 C CA . VAL A 1 102 ? -9.536 0.067 -3.855 1.00 95.81 102 VAL A CA 1
ATOM 818 C C . VAL A 1 102 ? -10.958 0.570 -4.123 1.00 95.81 102 VAL A C 1
ATOM 820 O O . VAL A 1 102 ? -11.539 1.268 -3.291 1.00 95.81 102 VAL A O 1
ATOM 823 N N . ALA A 1 103 ? -11.543 0.229 -5.276 1.00 96.12 103 ALA A N 1
ATOM 824 C CA . ALA A 1 103 ? -12.902 0.654 -5.607 1.00 96.12 103 ALA A CA 1
ATOM 825 C C . ALA A 1 103 ? -13.945 0.058 -4.647 1.00 96.12 103 ALA A C 1
ATOM 827 O O . ALA A 1 103 ? -14.863 0.768 -4.239 1.00 96.12 103 ALA A O 1
ATOM 828 N N . ALA A 1 104 ? -13.793 -1.212 -4.267 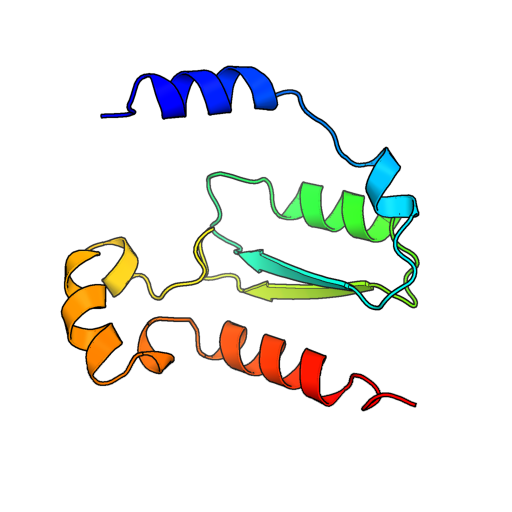1.00 96.50 104 ALA A N 1
ATOM 829 C CA . ALA A 1 104 ? -14.669 -1.895 -3.326 1.00 96.50 104 ALA A CA 1
ATOM 830 C C . ALA A 1 104 ? -14.567 -1.285 -1.924 1.00 96.50 104 ALA A C 1
ATOM 832 O O . ALA A 1 104 ? -15.596 -0.979 -1.321 1.00 96.50 104 ALA A O 1
ATOM 833 N N . PHE A 1 105 ? -13.348 -1.034 -1.438 1.00 96.38 105 PHE A N 1
ATOM 834 C CA . PHE A 1 105 ? -13.135 -0.381 -0.150 1.00 96.38 105 PHE A CA 1
ATOM 835 C C . PHE A 1 105 ? -13.799 0.997 -0.103 1.00 96.38 105 PHE A C 1
ATOM 837 O O . PHE A 1 105 ? -14.531 1.286 0.843 1.00 96.38 105 PHE A O 1
ATOM 844 N N . LEU A 1 106 ? -13.596 1.824 -1.136 1.00 94.94 106 LEU A N 1
ATOM 845 C CA . LEU A 1 106 ? -14.179 3.166 -1.212 1.00 94.94 106 LEU A CA 1
ATOM 846 C C . LEU A 1 106 ? -15.708 3.137 -1.322 1.00 94.94 106 LEU A C 1
ATOM 848 O O . LEU A 1 106 ? -16.373 3.928 -0.661 1.00 94.94 106 LEU A O 1
ATOM 852 N N . ALA A 1 107 ? -16.271 2.225 -2.117 1.00 95.12 107 ALA A N 1
ATOM 853 C CA . ALA A 1 107 ? -17.720 2.083 -2.261 1.00 95.12 107 ALA A CA 1
ATOM 854 C C . ALA A 1 107 ? -18.406 1.602 -0.971 1.00 95.12 107 ALA A C 1
ATOM 856 O O . ALA A 1 107 ? -19.578 1.903 -0.754 1.00 95.12 107 ALA A O 1
ATOM 857 N N . ALA A 1 108 ? -17.687 0.864 -0.120 1.00 93.25 108 ALA A N 1
ATOM 858 C CA . ALA A 1 108 ? -18.174 0.415 1.180 1.00 93.25 108 ALA A CA 1
ATOM 859 C C . ALA A 1 108 ? -18.111 1.503 2.266 1.00 93.25 108 ALA A C 1
ATOM 861 O O . ALA A 1 108 ? -18.708 1.329 3.330 1.00 93.25 108 ALA A O 1
ATOM 862 N N . GLN A 1 109 ? -17.401 2.614 2.028 1.00 89.88 109 GLN A N 1
ATOM 863 C CA . GLN A 1 109 ? -17.363 3.707 2.993 1.00 89.88 109 GLN A CA 1
ATOM 864 C C . GLN A 1 109 ? -18.692 4.463 2.983 1.00 89.88 109 GLN A C 1
ATOM 866 O O . GLN A 1 109 ? -19.253 4.711 1.913 1.00 89.88 109 GLN A O 1
ATOM 871 N N . PRO A 1 110 ? -19.206 4.872 4.153 1.00 82.94 110 PRO A N 1
ATOM 872 C CA . PRO A 1 110 ? -20.375 5.730 4.192 1.00 82.94 110 PRO A CA 1
ATOM 873 C C . PRO A 1 110 ? -20.065 7.018 3.421 1.00 82.94 110 PRO A C 1
ATOM 875 O O . PRO A 1 110 ? -19.123 7.739 3.754 1.00 82.94 110 PRO A O 1
ATOM 878 N N . CYS A 1 111 ? -20.857 7.323 2.389 1.00 69.12 111 CYS A N 1
ATOM 879 C CA . CYS A 1 111 ? -20.880 8.671 1.833 1.00 69.12 111 CYS A CA 1
ATOM 880 C C . CYS A 1 111 ? -21.225 9.624 2.984 1.00 69.12 111 CYS A C 1
ATOM 882 O O . CYS A 1 111 ? -22.156 9.341 3.739 1.00 69.12 111 CYS A O 1
ATOM 884 N N . GLY A 1 112 ? -20.418 10.673 3.161 1.00 63.88 112 GLY A N 1
ATOM 885 C CA . GLY A 1 112 ? -20.410 11.509 4.362 1.00 63.88 112 GLY A CA 1
ATOM 886 C C . GLY A 1 112 ? -21.802 11.876 4.887 1.00 63.88 112 GLY A C 1
ATOM 887 O O . GLY A 1 112 ? -22.715 12.164 4.112 1.00 63.88 112 GLY A O 1
ATOM 888 N N . ARG A 1 113 ? -21.936 11.854 6.217 1.00 42.56 113 ARG A N 1
ATOM 889 C CA . ARG A 1 113 ? -22.955 12.644 6.914 1.00 42.56 113 ARG A CA 1
ATOM 890 C C . ARG A 1 113 ? -22.603 14.121 6.834 1.00 42.56 113 ARG A C 1
ATOM 892 O O . ARG A 1 113 ? -21.390 14.418 6.918 1.00 42.56 113 ARG A O 1
#

Sequence (113 aa):
ALSADRWHFIRANMASDATAELRHFTTPVHLILGGRDVNVDADETERVYRQTIPASLLTVTRIDEADHVMIKPLFARHPWLINVVGLFAPRSVQYDAYRQDVAAFLAAQPCGR

pLDDT: mean 93.51, std 6.75, range [42.56, 98.0]

Mean predicted aligned error: 4.29 Å

Radius of gyration: 16.7 Å; Cα contacts (8 Å, |Δi|>4): 108; chains: 1; bounding box: 46×25×42 Å

Nearest PDB structures (foldseek):
  3n0x-assembly1_A  TM=4.617E-01  e=6.113E+00  Rhodopseudomonas palustris
  4n03-assembly1_A  TM=3.798E-01  e=8.560E+00  Thermomonospora curvata DSM 43183
  6uoa-assembly1_B  TM=3.614E-01  e=9.156E+00  Homo sapiens

Secondary structure (DSSP, 8-state):
---HHHHHHHHHHTT---HHHHTT--S-EEEEEETT-SSS-HHHHHHHHHHHS-TTTEEEEEETT--TT-B-HHHHH-THHHHHHHHH-GGGSB-HHHHHHHHHHHHHSPP--

Organism: Serratia marcescens (NCBI:txid615)

Foldseek 3Di:
DDDPVNVVVCVVCVPPDCLVVLLPDPAADEAEEELAEPPDDRVVVVVSNPVRHPPVRYDYYYDNHDYPVQFDVVCVVPVVVCVVCCVVPVPNGGDPCVVVSVVVVVVPDPPDD

InterPro domains:
  IPR029058 Alpha/Beta hydrolase fold [G3DSA:3.40.50.1820] (1-106)
  IPR029058 Alpha/Beta hydrolase fold [SSF53474] (7-107)

Solvent-accessible surface area (backbone atoms only — not comparable to full-atom values): 6886 Å² total; per-residue (Å²): 133,86,50,71,70,59,49,51,52,48,69,74,47,73,85,65,78,64,68,79,59,48,57,70,66,87,59,80,43,78,49,78,38,28,62,53,29,88,89,52,65,50,66,60,50,51,53,51,49,66,75,45,33,58,72,93,34,51,45,78,47,76,40,64,88,23,32,81,81,46,46,38,68,69,42,73,76,38,56,72,50,44,69,58,45,42,72,80,43,50,81,71,48,38,42,67,66,59,54,49,51,56,49,52,56,58,69,70,46,80,78,79,131